Protein AF-A0A6M3IFC1-F1 (afdb_monomer_lite)

Foldseek 3Di:
DFDKDKWWDKDFCVLVVDPRPDIDTDIFIATQADPVPRHGWFDWDWDWDADPNDTHITTDGQGPVRDDDDRSNRVVRRVVVVVD

pLDDT: mean 93.25, std 8.3, range [51.91, 98.56]

Organism: NCBI:txid1070528

Secondary structure (DSSP, 8-state):
---EEEEEEEEEGGGGTS-S--EEEEEEEEESB-TTT-PBPPPPEEEEEEETTEEEEEEE---TT-----HHHHHHHHHHHH--

Radius of gyration: 13.09 Å; chains: 1; bounding box: 38×22×32 Å

Sequence (84 aa):
MTKRMVVTVMYRNNWFGGDGWTYYPKTIEIADNCPKCGQLRGKPYGYNFIEDGESFFVNRWDNPCGHIDYYKDVLMEAESLAVK

Structure (mmCIF, N/CA/C/O backbone):
data_AF-A0A6M3IFC1-F1
#
_entry.id   AF-A0A6M3IFC1-F1
#
loop_
_atom_site.group_PDB
_atom_site.id
_atom_site.type_symbol
_atom_site.label_atom_id
_atom_site.label_alt_id
_atom_site.label_comp_id
_atom_site.label_asym_id
_atom_site.label_entity_id
_atom_site.label_seq_id
_atom_site.pdbx_PDB_ins_code
_atom_site.Cartn_x
_atom_site.Cartn_y
_atom_site.Cartn_z
_atom_site.occupancy
_atom_site.B_iso_or_equiv
_atom_site.auth_seq_id
_atom_site.auth_comp_id
_atom_site.auth_asym_id
_atom_site.auth_atom_id
_atom_site.pdbx_PDB_model_num
ATOM 1 N N . MET A 1 1 ? -18.933 3.770 8.730 1.00 58.41 1 MET A N 1
ATOM 2 C CA . MET A 1 1 ? -18.171 4.062 7.499 1.00 58.41 1 MET A CA 1
ATOM 3 C C . MET A 1 1 ? -16.710 3.817 7.802 1.00 58.41 1 MET A C 1
ATOM 5 O O . MET A 1 1 ? -16.203 4.417 8.741 1.00 58.41 1 MET A O 1
ATOM 9 N N . THR A 1 2 ? -16.072 2.905 7.076 1.00 72.88 2 THR A N 1
ATOM 10 C CA . THR A 1 2 ? -14.627 2.681 7.171 1.00 72.88 2 THR A CA 1
ATOM 11 C C . THR A 1 2 ? -13.908 3.867 6.542 1.00 72.88 2 THR A C 1
ATOM 13 O O . THR A 1 2 ? -14.252 4.256 5.424 1.00 72.88 2 THR A O 1
ATOM 16 N N . LYS A 1 3 ? -12.971 4.483 7.264 1.00 92.94 3 LYS A N 1
ATOM 17 C CA . LYS A 1 3 ? -12.152 5.562 6.708 1.00 92.94 3 LYS A CA 1
ATOM 18 C C . LYS A 1 3 ? -11.081 4.954 5.804 1.00 92.94 3 LYS A C 1
ATOM 20 O O . LYS A 1 3 ? -10.780 3.765 5.883 1.00 92.94 3 LYS A O 1
ATOM 25 N N . ARG A 1 4 ? -10.544 5.771 4.902 1.00 95.12 4 ARG A N 1
ATOM 26 C CA . ARG A 1 4 ? -9.512 5.359 3.952 1.00 95.12 4 ARG A CA 1
ATOM 27 C C . ARG A 1 4 ? -8.208 6.089 4.228 1.00 95.12 4 ARG A C 1
ATOM 29 O O . ARG A 1 4 ? -8.216 7.211 4.734 1.00 95.12 4 ARG A O 1
ATOM 36 N N . MET A 1 5 ? -7.106 5.454 3.863 1.00 96.31 5 MET A N 1
ATOM 37 C CA . MET A 1 5 ? -5.768 6.030 3.858 1.00 96.31 5 MET A CA 1
ATOM 38 C C . MET A 1 5 ? -5.126 5.826 2.485 1.00 96.31 5 MET A C 1
ATOM 40 O O . MET A 1 5 ? -5.356 4.809 1.830 1.00 96.31 5 MET A O 1
ATOM 44 N N . VAL A 1 6 ? -4.329 6.804 2.059 1.00 97.75 6 VAL A N 1
ATOM 45 C CA . VAL A 1 6 ? -3.573 6.756 0.803 1.00 97.75 6 VAL A CA 1
ATOM 46 C C . VAL A 1 6 ? -2.157 6.293 1.109 1.00 97.75 6 VAL A C 1
ATOM 48 O O . VAL A 1 6 ? -1.507 6.850 1.997 1.00 97.75 6 VAL A O 1
ATOM 51 N N . VAL A 1 7 ? -1.679 5.290 0.377 1.00 98.25 7 VAL A N 1
ATOM 52 C CA . VAL A 1 7 ? -0.320 4.754 0.513 1.00 98.25 7 VAL A CA 1
ATOM 53 C C . VAL A 1 7 ? 0.295 4.475 -0.849 1.00 98.25 7 VAL A C 1
ATOM 55 O O . VAL A 1 7 ? -0.387 4.057 -1.779 1.00 98.25 7 VAL A O 1
ATOM 58 N N . THR A 1 8 ? 1.603 4.661 -0.960 1.00 98.50 8 THR A N 1
ATOM 59 C CA . THR A 1 8 ? 2.416 4.166 -2.070 1.00 98.50 8 THR A CA 1
ATOM 60 C C . THR A 1 8 ? 3.036 2.838 -1.662 1.00 98.50 8 THR A C 1
ATOM 62 O O . THR A 1 8 ? 3.797 2.784 -0.704 1.00 98.50 8 THR A O 1
ATOM 65 N N . VAL A 1 9 ? 2.741 1.755 -2.373 1.00 97.81 9 VAL A N 1
ATOM 66 C CA . VAL A 1 9 ? 3.358 0.438 -2.144 1.00 97.81 9 VAL A CA 1
ATOM 67 C C . VAL A 1 9 ? 4.088 -0.019 -3.391 1.00 97.81 9 VAL A C 1
ATOM 69 O O . VAL A 1 9 ? 3.795 0.446 -4.489 1.00 97.81 9 VAL A O 1
ATOM 72 N N . MET A 1 10 ? 5.038 -0.937 -3.243 1.00 96.56 10 MET A N 1
ATOM 73 C CA . MET A 1 10 ? 5.633 -1.562 -4.417 1.00 96.56 10 MET A CA 1
ATOM 74 C C . MET A 1 10 ? 4.581 -2.443 -5.088 1.00 96.56 10 MET A C 1
ATOM 76 O O . MET A 1 10 ? 3.900 -3.177 -4.384 1.00 96.56 10 MET A O 1
ATOM 80 N N . TYR A 1 11 ? 4.439 -2.377 -6.409 1.00 95.31 11 TYR A N 1
ATOM 81 C CA . TYR A 1 11 ? 3.747 -3.369 -7.230 1.00 95.31 11 TYR A CA 1
ATOM 82 C C . TYR A 1 11 ? 4.786 -4.274 -7.880 1.00 95.31 11 TYR A C 1
ATOM 84 O O . TYR A 1 11 ? 5.811 -3.789 -8.357 1.00 95.31 11 TYR A O 1
ATOM 92 N N . ARG A 1 12 ? 4.488 -5.572 -7.948 1.00 92.38 12 ARG A N 1
ATOM 93 C CA . ARG A 1 12 ? 5.223 -6.536 -8.763 1.00 92.38 12 ARG A CA 1
ATOM 94 C C . ARG A 1 12 ? 4.244 -7.505 -9.404 1.00 92.38 12 ARG A C 1
ATOM 96 O O . ARG A 1 12 ? 3.381 -8.071 -8.731 1.00 92.38 12 ARG A O 1
ATOM 103 N N . ASN A 1 13 ? 4.363 -7.703 -10.710 1.00 90.81 13 ASN A N 1
ATOM 104 C CA . ASN A 1 13 ? 3.415 -8.529 -11.457 1.00 90.81 13 ASN A CA 1
ATOM 105 C C . ASN A 1 13 ? 3.498 -10.033 -11.117 1.00 90.81 13 ASN A C 1
ATOM 107 O O . ASN A 1 13 ? 2.508 -10.735 -11.310 1.00 90.81 13 ASN A O 1
ATOM 111 N N . ASN A 1 14 ? 4.598 -10.541 -10.544 1.00 84.56 14 ASN A N 1
ATOM 112 C CA . ASN A 1 14 ? 4.672 -11.939 -10.079 1.00 84.56 14 ASN A CA 1
ATOM 113 C C . ASN A 1 14 ? 3.677 -12.270 -8.955 1.00 84.56 14 ASN A C 1
ATOM 115 O O . ASN A 1 14 ? 3.268 -13.422 -8.816 1.00 84.56 14 ASN A O 1
ATOM 119 N N . TRP A 1 15 ? 3.230 -11.284 -8.173 1.00 81.88 15 TRP A N 1
ATOM 120 C CA . TRP A 1 15 ? 2.250 -11.511 -7.110 1.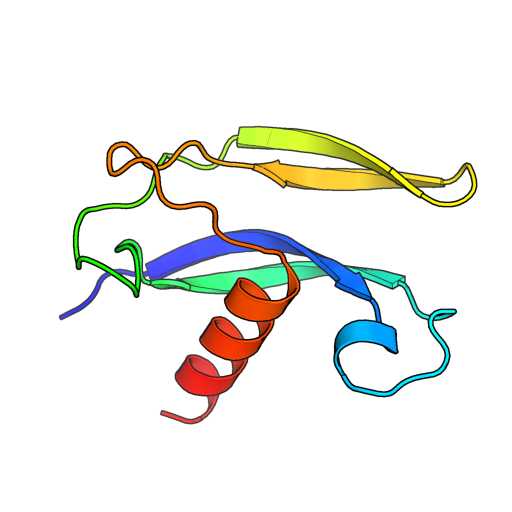00 81.88 15 TRP A CA 1
ATOM 121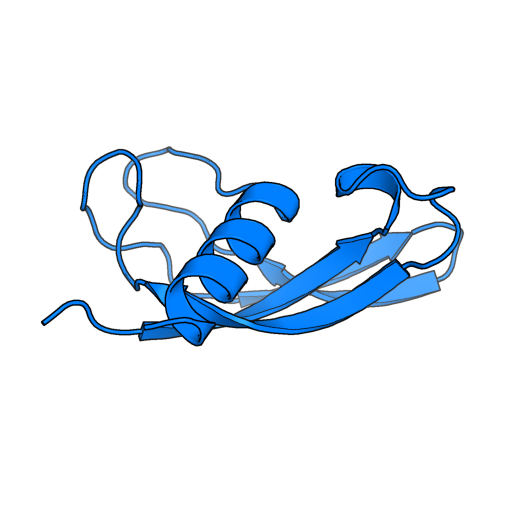 C C . TRP A 1 15 ? 0.865 -11.896 -7.642 1.00 81.88 15 TRP A C 1
ATOM 123 O O . TRP A 1 15 ? 0.092 -12.524 -6.908 1.00 81.88 15 TRP A O 1
ATOM 133 N N . PHE A 1 16 ? 0.599 -11.578 -8.912 1.00 79.12 16 PHE A N 1
ATOM 134 C CA . PHE A 1 16 ? -0.647 -11.828 -9.641 1.00 79.12 16 PHE A CA 1
ATOM 135 C C . PHE A 1 16 ? -0.466 -12.837 -10.789 1.00 79.12 16 PHE A C 1
ATOM 137 O O . PHE A 1 16 ? -1.254 -12.854 -11.729 1.00 79.12 16 PHE A O 1
ATOM 144 N N . GLY A 1 17 ? 0.572 -13.680 -10.727 1.00 79.69 17 GLY A N 1
ATOM 145 C CA . GLY A 1 17 ? 0.830 -14.713 -11.739 1.00 79.69 17 GLY A CA 1
ATOM 146 C C . GLY A 1 17 ? 1.543 -14.219 -13.003 1.00 79.69 17 GLY A C 1
ATOM 147 O O . GLY A 1 17 ? 1.572 -14.940 -13.996 1.00 79.69 17 GLY A O 1
ATOM 148 N N . GLY A 1 18 ? 2.106 -13.007 -12.982 1.00 84.06 18 GLY A N 1
ATOM 149 C CA . GLY A 1 18 ? 2.971 -12.479 -14.038 1.00 84.06 18 GLY A CA 1
ATOM 150 C C . GLY A 1 18 ? 4.420 -12.973 -13.951 1.00 84.06 18 GLY A C 1
ATOM 151 O O . GLY A 1 18 ? 4.792 -13.739 -13.065 1.00 84.06 18 GLY A O 1
ATOM 152 N N . ASP A 1 19 ? 5.253 -12.496 -14.873 1.00 85.94 19 ASP A N 1
ATOM 153 C CA . ASP A 1 19 ? 6.650 -12.926 -15.049 1.00 85.94 19 ASP A CA 1
ATOM 154 C C . ASP A 1 19 ? 7.649 -12.371 -14.011 1.00 85.94 19 ASP A C 1
ATOM 156 O O . ASP A 1 19 ? 8.768 -12.864 -13.907 1.00 85.94 19 ASP A O 1
ATOM 160 N N . GLY A 1 20 ? 7.252 -11.375 -13.214 1.00 81.69 20 GLY A N 1
ATOM 161 C CA . GLY A 1 20 ? 8.081 -10.754 -12.180 1.00 81.69 20 GLY A CA 1
ATOM 162 C C . GLY A 1 20 ? 8.965 -9.599 -12.638 1.00 81.69 20 GLY A C 1
ATOM 163 O O . GLY A 1 20 ? 9.626 -9.021 -11.770 1.00 81.69 20 GLY A O 1
ATOM 164 N N . TRP A 1 21 ? 8.953 -9.257 -13.930 1.00 87.62 21 TRP A N 1
ATOM 165 C CA . TRP A 1 21 ? 9.781 -8.202 -14.528 1.00 87.62 21 TRP A CA 1
ATOM 166 C C . TRP A 1 21 ? 9.147 -6.816 -14.461 1.00 87.62 21 TRP A C 1
ATOM 168 O O . TRP A 1 21 ? 9.843 -5.812 -14.551 1.00 87.62 21 TRP A O 1
ATOM 178 N N . THR A 1 22 ? 7.823 -6.738 -14.309 1.00 91.31 22 THR A N 1
ATOM 179 C CA . THR A 1 22 ? 7.141 -5.448 -14.164 1.00 91.31 22 THR A CA 1
ATOM 180 C C . THR A 1 22 ? 6.976 -5.125 -12.692 1.00 91.31 22 THR A C 1
ATOM 182 O O . THR A 1 22 ? 6.150 -5.734 -12.001 1.00 91.31 22 THR A O 1
ATOM 185 N N . TYR A 1 23 ? 7.727 -4.132 -12.233 1.00 93.56 23 TYR A N 1
ATOM 186 C CA . TYR A 1 23 ? 7.645 -3.618 -10.879 1.00 93.56 23 TYR A CA 1
ATOM 187 C C . TYR A 1 23 ? 7.716 -2.088 -10.873 1.00 93.56 23 TYR A C 1
ATOM 189 O O . TYR A 1 23 ? 8.427 -1.486 -11.669 1.00 93.56 23 TYR A O 1
ATOM 197 N N . TYR A 1 24 ? 6.916 -1.446 -10.022 1.00 95.44 24 TYR A N 1
ATOM 198 C CA . TYR A 1 24 ? 6.896 0.013 -9.867 1.00 95.44 24 TYR A CA 1
ATOM 199 C C . TYR A 1 24 ? 6.168 0.414 -8.574 1.00 95.44 24 TYR A C 1
ATOM 201 O O . TYR A 1 24 ? 5.307 -0.331 -8.101 1.00 95.44 24 TYR A O 1
ATOM 209 N N . PRO A 1 25 ? 6.450 1.590 -7.988 1.00 97.44 25 PRO A N 1
ATOM 210 C CA . PRO A 1 25 ? 5.662 2.122 -6.882 1.00 97.44 25 PRO A CA 1
ATOM 211 C C . PRO A 1 25 ? 4.265 2.531 -7.369 1.00 97.44 25 PRO A C 1
ATOM 213 O O . PRO A 1 25 ? 4.120 3.259 -8.350 1.00 97.44 25 PRO A O 1
ATOM 216 N N . LYS A 1 26 ? 3.222 2.086 -6.667 1.00 97.31 26 LYS A N 1
ATOM 217 C CA . LYS A 1 26 ? 1.815 2.358 -6.981 1.00 97.31 26 LYS A CA 1
ATOM 218 C C . LYS A 1 26 ? 1.131 3.023 -5.789 1.00 97.31 26 LYS A C 1
ATOM 220 O O . LYS A 1 26 ? 1.115 2.466 -4.693 1.00 97.31 26 LYS A O 1
ATOM 225 N N . THR A 1 27 ? 0.547 4.198 -6.012 1.00 98.25 27 THR A N 1
ATOM 226 C CA . THR A 1 27 ? -0.270 4.900 -5.010 1.00 98.25 27 THR A CA 1
ATOM 227 C C . THR A 1 27 ? -1.713 4.413 -5.069 1.00 98.25 27 THR A C 1
ATOM 229 O O . THR A 1 27 ? -2.315 4.397 -6.141 1.00 98.25 27 THR A O 1
ATOM 232 N N . ILE A 1 28 ? -2.252 4.002 -3.923 1.00 97.69 28 ILE A N 1
ATOM 233 C CA . ILE A 1 28 ? -3.559 3.352 -3.781 1.00 97.69 28 ILE A CA 1
ATOM 234 C C . ILE A 1 28 ? -4.285 3.824 -2.517 1.00 97.69 28 ILE A C 1
ATOM 236 O O . ILE A 1 28 ? -3.661 4.304 -1.569 1.00 97.69 28 ILE A O 1
ATOM 240 N N . GLU A 1 29 ? -5.607 3.654 -2.502 1.00 97.38 29 GLU A N 1
ATOM 241 C CA . GLU A 1 29 ? -6.446 3.822 -1.314 1.00 97.38 29 GLU A CA 1
ATOM 242 C C . GLU A 1 29 ? -6.771 2.468 -0.683 1.00 97.38 29 GLU A C 1
ATOM 244 O O . GLU A 1 29 ? -7.188 1.539 -1.375 1.00 97.38 29 GLU A O 1
ATOM 249 N N . ILE A 1 30 ? -6.641 2.386 0.640 1.00 97.50 30 ILE A N 1
ATOM 250 C CA . ILE A 1 30 ? -7.008 1.218 1.451 1.00 97.50 30 ILE A CA 1
ATOM 251 C C . ILE A 1 30 ? -7.787 1.646 2.694 1.00 97.50 30 ILE A C 1
ATOM 253 O O . ILE A 1 30 ? -7.845 2.837 3.011 1.00 97.50 30 ILE A O 1
ATOM 257 N N . ALA A 1 31 ? -8.382 0.700 3.417 1.00 97.12 31 ALA A N 1
ATOM 258 C CA . ALA A 1 31 ? -9.017 0.984 4.698 1.00 97.12 31 ALA A CA 1
ATOM 259 C C . ALA A 1 31 ? -7.986 1.438 5.747 1.00 97.12 31 ALA A C 1
ATOM 261 O O . ALA A 1 31 ? -6.857 0.950 5.781 1.00 97.12 31 ALA A O 1
ATOM 262 N N . ASP A 1 32 ? -8.373 2.334 6.654 1.00 97.31 32 ASP A N 1
ATOM 263 C CA . ASP A 1 32 ? -7.511 2.748 7.771 1.00 97.31 32 ASP A CA 1
ATOM 264 C C . ASP A 1 32 ? -7.488 1.740 8.932 1.00 97.31 32 ASP A C 1
ATOM 266 O O . ASP A 1 32 ? -6.773 1.939 9.914 1.00 97.31 32 ASP A O 1
ATOM 270 N N . ASN A 1 33 ? -8.233 0.640 8.821 1.00 97.19 33 ASN A N 1
ATOM 271 C CA . ASN A 1 33 ? -8.234 -0.466 9.767 1.00 97.19 33 ASN A CA 1
ATOM 272 C C . ASN A 1 33 ? -7.568 -1.723 9.192 1.00 97.19 33 ASN A C 1
ATOM 274 O O . ASN A 1 33 ? -7.636 -2.007 8.001 1.00 97.19 33 ASN A O 1
ATOM 278 N N . CYS A 1 34 ? -6.973 -2.527 10.068 1.00 96.81 34 CYS A N 1
ATOM 279 C CA . CYS A 1 34 ? -6.423 -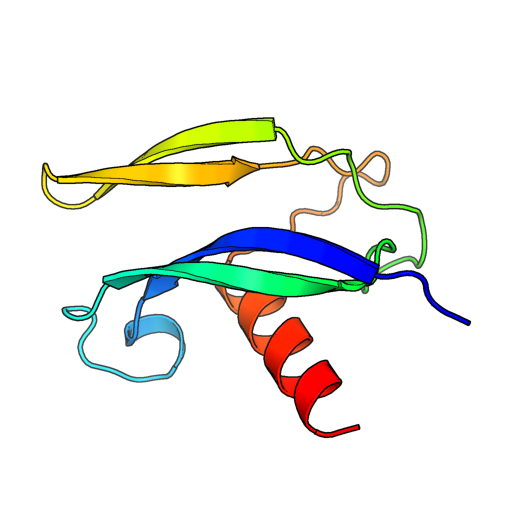3.828 9.738 1.00 96.81 34 CYS A CA 1
ATOM 280 C C . CYS A 1 34 ? -7.557 -4.776 9.298 1.00 96.81 34 CYS A C 1
ATOM 282 O O . CYS A 1 34 ? -8.523 -4.947 10.053 1.00 96.81 34 CYS A O 1
ATOM 284 N N . PRO A 1 35 ? -7.449 -5.454 8.140 1.00 95.19 35 PRO A N 1
ATOM 285 C CA . PRO A 1 35 ? -8.478 -6.370 7.648 1.00 95.19 35 PRO A CA 1
ATOM 286 C C . PRO A 1 35 ? -8.586 -7.646 8.492 1.00 95.19 35 PRO A C 1
ATOM 288 O O . PRO A 1 35 ? -9.593 -8.341 8.419 1.00 95.19 35 PRO A O 1
ATO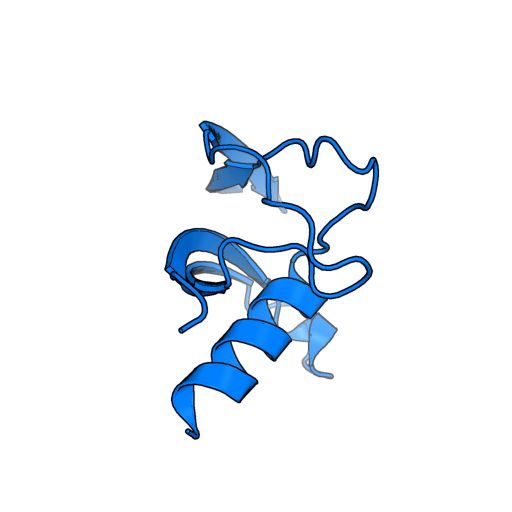M 291 N N . LYS A 1 36 ? -7.569 -7.954 9.312 1.00 95.88 36 LYS A N 1
ATOM 292 C CA . LYS A 1 36 ? -7.533 -9.157 10.160 1.00 95.88 36 LYS A CA 1
ATOM 293 C C . LYS A 1 36 ? -8.248 -8.978 11.501 1.00 95.88 36 LYS A C 1
ATOM 295 O O . LYS A 1 36 ? -8.848 -9.926 11.989 1.00 95.88 36 LYS A O 1
ATOM 300 N N . CYS A 1 37 ? -8.169 -7.797 12.118 1.00 96.81 37 CYS A N 1
ATOM 301 C CA . CYS A 1 37 ? -8.698 -7.573 13.475 1.00 96.81 37 CYS A CA 1
ATOM 302 C C . CYS A 1 37 ? -9.521 -6.290 13.656 1.00 96.81 37 CYS A C 1
ATOM 304 O O . CYS A 1 37 ? -10.037 -6.055 14.745 1.00 96.81 37 CYS A O 1
ATOM 306 N N . GLY A 1 38 ? -9.630 -5.438 12.635 1.00 96.06 38 GLY A N 1
ATOM 307 C CA . GLY A 1 38 ? -10.430 -4.211 12.683 1.00 96.06 38 GLY A CA 1
ATOM 308 C C . GLY A 1 38 ? -9.819 -3.043 13.466 1.00 96.06 38 GLY A C 1
ATOM 309 O O . GLY A 1 38 ? -10.395 -1.960 13.457 1.00 96.06 38 GLY A O 1
ATOM 310 N N . GLN A 1 39 ? -8.663 -3.213 14.118 1.00 96.69 39 GLN A N 1
ATOM 311 C CA . GLN A 1 39 ? -7.956 -2.100 14.768 1.00 96.69 39 GLN A CA 1
ATOM 312 C C . GLN A 1 39 ? -7.365 -1.137 13.737 1.00 96.69 39 GLN A C 1
ATOM 314 O O . GLN A 1 39 ? -7.056 -1.550 12.624 1.00 96.69 39 GLN A O 1
ATOM 319 N N . LEU A 1 40 ? -7.156 0.127 14.113 1.00 97.44 40 LEU A N 1
ATOM 320 C CA . LEU A 1 40 ? -6.517 1.109 13.236 1.00 97.44 40 LEU A CA 1
ATOM 321 C C . LEU A 1 40 ? -5.108 0.663 12.827 1.00 97.44 40 LEU A C 1
ATOM 323 O O . LEU A 1 40 ? -4.338 0.146 13.643 1.00 97.44 40 LEU A O 1
ATOM 327 N N . ARG A 1 41 ? -4.779 0.885 11.555 1.00 98.00 41 ARG A N 1
ATOM 328 C CA . ARG A 1 41 ? -3.429 0.724 11.023 1.00 98.00 41 ARG A CA 1
ATOM 329 C C . ARG A 1 41 ? -2.495 1.799 11.572 1.00 98.00 41 ARG A C 1
ATOM 331 O O . ARG A 1 41 ? -2.920 2.847 12.067 1.00 98.00 41 ARG A O 1
ATOM 338 N N . GLY A 1 42 ? -1.200 1.521 11.474 1.00 97.62 42 GLY A N 1
ATOM 339 C CA . GLY A 1 42 ? -0.159 2.505 11.756 1.00 97.62 42 GLY A CA 1
ATOM 340 C C . GLY A 1 42 ? -0.215 3.702 10.803 1.00 97.62 42 GLY A C 1
ATOM 341 O O . GLY A 1 42 ? -0.788 3.636 9.715 1.00 97.62 42 GLY A O 1
ATOM 342 N N . LYS A 1 43 ? 0.424 4.810 11.191 1.00 97.62 43 LYS A N 1
ATOM 343 C CA . LYS A 1 43 ? 0.585 5.962 10.295 1.00 97.62 43 LYS A CA 1
ATOM 344 C C . LYS A 1 43 ? 1.648 5.656 9.230 1.00 97.62 43 LYS A C 1
ATOM 346 O O . LYS A 1 43 ? 2.745 5.244 9.611 1.00 97.62 43 LYS A O 1
ATOM 351 N N . PRO A 1 44 ? 1.373 5.902 7.936 1.00 98.06 44 PRO A N 1
ATOM 352 C CA . PRO A 1 44 ? 2.372 5.773 6.885 1.00 98.06 44 PRO A CA 1
ATOM 353 C C . PRO A 1 44 ? 3.565 6.700 7.095 1.00 98.06 44 PRO A C 1
ATOM 355 O O . PRO A 1 44 ? 3.399 7.882 7.401 1.00 98.06 44 PRO A O 1
ATOM 358 N N . TYR A 1 45 ? 4.758 6.177 6.850 1.00 98.19 45 TYR A N 1
ATOM 359 C CA . TYR A 1 45 ? 6.000 6.930 6.737 1.00 98.19 45 TYR A CA 1
ATOM 360 C C . TYR A 1 45 ? 6.750 6.528 5.465 1.00 98.19 45 TYR A C 1
ATOM 362 O O . TYR A 1 45 ? 6.528 5.455 4.903 1.00 98.19 45 TYR A O 1
ATOM 370 N N . GLY A 1 46 ? 7.602 7.426 4.969 1.00 98.00 46 GLY A N 1
ATOM 371 C CA . GLY A 1 46 ? 8.402 7.198 3.767 1.00 98.00 46 GLY A CA 1
ATOM 372 C C . GLY A 1 46 ? 9.522 6.186 3.994 1.00 98.00 46 GLY A C 1
ATOM 373 O O . GLY A 1 46 ? 10.167 6.188 5.042 1.00 98.00 46 GLY A O 1
ATOM 374 N N . TYR A 1 47 ? 9.772 5.346 2.998 1.00 97.75 47 TYR A N 1
ATOM 375 C CA . TYR A 1 47 ? 10.830 4.349 3.002 1.00 97.75 47 TYR A CA 1
ATOM 376 C C . TYR A 1 47 ? 11.457 4.229 1.611 1.00 97.75 47 TYR A C 1
ATOM 378 O O . TYR A 1 47 ? 10.753 4.201 0.601 1.00 97.75 47 TYR A O 1
ATOM 386 N N . ASN A 1 48 ? 12.787 4.145 1.568 1.00 97.25 48 ASN A N 1
ATOM 387 C CA . ASN A 1 48 ? 13.531 3.884 0.343 1.00 97.25 48 ASN A CA 1
ATOM 388 C C . ASN A 1 48 ? 13.670 2.369 0.145 1.00 97.25 48 ASN A C 1
ATOM 390 O O . ASN A 1 48 ? 14.348 1.701 0.925 1.00 97.25 48 ASN A O 1
ATOM 394 N N . PHE A 1 49 ? 12.986 1.838 -0.862 1.00 95.25 49 PHE A N 1
ATOM 395 C CA . PHE A 1 49 ? 12.999 0.429 -1.230 1.00 95.25 49 PHE A CA 1
ATOM 396 C C . PHE A 1 49 ? 13.936 0.216 -2.418 1.00 95.25 49 PHE A C 1
ATOM 398 O O . PHE A 1 49 ? 13.832 0.934 -3.409 1.00 95.25 49 PHE A O 1
ATOM 405 N N . ILE A 1 50 ? 14.843 -0.753 -2.307 1.00 94.56 50 ILE A N 1
ATOM 406 C CA . ILE A 1 50 ? 15.813 -1.081 -3.353 1.00 94.56 50 ILE A CA 1
ATOM 407 C C . ILE A 1 50 ? 15.457 -2.453 -3.927 1.00 94.56 50 ILE A C 1
ATOM 409 O O . ILE A 1 50 ? 15.414 -3.423 -3.172 1.00 94.56 50 ILE A O 1
ATOM 413 N N . GLU A 1 51 ? 15.241 -2.523 -5.239 1.00 89.94 51 GLU A N 1
ATOM 414 C CA . GLU A 1 51 ? 14.985 -3.756 -6.000 1.00 89.94 51 GLU A CA 1
ATOM 415 C C . GLU A 1 51 ? 15.842 -3.702 -7.267 1.00 89.94 51 GLU A C 1
ATOM 417 O O . GLU A 1 51 ? 15.845 -2.687 -7.957 1.00 89.94 51 GLU A O 1
ATOM 422 N N . ASP A 1 52 ? 16.615 -4.756 -7.537 1.00 90.00 52 ASP A N 1
ATOM 423 C CA . ASP A 1 52 ? 17.456 -4.883 -8.740 1.00 90.00 52 ASP A CA 1
ATOM 424 C C . ASP A 1 52 ? 18.377 -3.674 -9.030 1.00 90.00 52 ASP A C 1
ATOM 426 O O . ASP A 1 52 ? 18.707 -3.354 -10.169 1.00 90.00 52 ASP A O 1
ATOM 430 N N . GLY A 1 53 ? 18.846 -3.011 -7.966 1.00 93.50 53 GLY A N 1
ATOM 431 C CA . GLY A 1 53 ? 19.730 -1.841 -8.043 1.00 93.50 53 GLY A CA 1
ATOM 432 C C . GLY A 1 53 ? 19.007 -0.513 -8.284 1.00 93.50 53 GLY A C 1
ATOM 433 O O . GLY A 1 53 ? 19.636 0.543 -8.201 1.00 93.50 53 GLY A O 1
ATOM 434 N N . GLU A 1 54 ? 17.696 -0.542 -8.514 1.00 94.19 54 GLU A N 1
ATOM 435 C CA . GLU A 1 54 ? 16.847 0.640 -8.600 1.00 94.19 54 GLU A CA 1
ATOM 436 C C . GLU A 1 54 ? 16.309 1.030 -7.221 1.00 94.19 54 GLU A C 1
ATOM 438 O O . GLU A 1 54 ? 16.103 0.192 -6.344 1.00 94.19 54 GLU A O 1
ATOM 443 N N . SER A 1 55 ? 16.087 2.329 -7.022 1.00 96.56 55 SER A N 1
ATOM 444 C CA . SER A 1 55 ? 15.624 2.895 -5.757 1.00 96.56 55 SER A CA 1
ATOM 445 C C . SER A 1 55 ? 14.249 3.529 -5.929 1.00 96.56 55 SER A C 1
ATOM 447 O O . SER A 1 55 ? 14.052 4.408 -6.769 1.00 96.56 55 SER A O 1
ATOM 449 N N . PHE A 1 56 ? 13.302 3.104 -5.097 1.00 97.19 56 PHE A N 1
ATOM 450 C CA . PHE A 1 56 ? 11.911 3.534 -5.119 1.00 97.19 56 PHE A CA 1
ATOM 451 C C . PHE A 1 56 ? 11.507 4.137 -3.779 1.00 97.19 56 PHE A C 1
ATOM 453 O O . PHE A 1 56 ? 11.920 3.681 -2.712 1.00 97.19 56 PHE A O 1
ATOM 460 N N . PHE A 1 57 ? 10.645 5.149 -3.819 1.00 97.75 57 PHE A N 1
ATOM 461 C CA . PHE A 1 57 ? 10.018 5.687 -2.619 1.00 97.75 57 PHE A CA 1
ATOM 462 C C . PHE A 1 57 ? 8.654 5.026 -2.406 1.00 97.75 57 PHE A C 1
ATOM 464 O O . PHE A 1 57 ? 7.771 5.118 -3.258 1.00 97.75 57 PHE A O 1
ATOM 471 N N . VAL A 1 58 ? 8.488 4.365 -1.263 1.00 98.38 58 VAL A N 1
ATOM 472 C CA . VAL A 1 58 ? 7.247 3.692 -0.856 1.00 98.38 58 VAL A CA 1
ATOM 473 C C . VAL A 1 58 ? 6.887 4.077 0.575 1.00 98.38 58 VAL A C 1
ATOM 475 O O . VAL A 1 58 ? 7.678 4.680 1.299 1.00 98.38 58 VAL A O 1
ATOM 478 N N . ASN A 1 59 ? 5.687 3.716 1.009 1.00 98.56 59 ASN A N 1
ATOM 479 C CA . ASN A 1 59 ? 5.260 3.832 2.387 1.00 98.56 59 ASN A CA 1
ATOM 480 C C . ASN A 1 59 ? 5.438 2.520 3.150 1.00 98.56 59 ASN A C 1
ATOM 482 O O . ASN A 1 59 ? 5.252 1.423 2.618 1.00 98.56 59 ASN A O 1
ATOM 486 N N . ARG A 1 60 ? 5.758 2.665 4.434 1.00 97.94 60 ARG A N 1
ATOM 487 C CA . ARG A 1 60 ? 5.663 1.629 5.464 1.00 97.94 60 ARG A CA 1
ATOM 488 C C . ARG A 1 60 ? 4.825 2.152 6.620 1.00 97.94 60 ARG A C 1
ATOM 490 O O . ARG A 1 60 ? 4.644 3.358 6.759 1.00 97.94 60 ARG A O 1
ATOM 497 N N . TRP A 1 61 ? 4.302 1.246 7.427 1.00 98.00 61 TRP A N 1
ATOM 498 C CA . TRP A 1 61 ? 3.603 1.570 8.660 1.00 98.00 61 TRP A CA 1
ATOM 499 C C . TRP A 1 61 ? 3.707 0.387 9.613 1.00 98.00 61 TRP A C 1
ATOM 501 O O . TRP A 1 61 ? 3.785 -0.764 9.186 1.00 98.00 61 TRP A O 1
ATOM 511 N N . ASP A 1 62 ? 3.674 0.687 10.904 1.00 98.06 62 ASP A N 1
ATOM 512 C CA . ASP A 1 62 ? 3.717 -0.318 11.956 1.00 98.06 62 ASP A CA 1
ATOM 513 C C . ASP A 1 62 ? 2.340 -0.403 12.603 1.00 98.06 62 ASP A C 1
ATOM 515 O O . ASP A 1 62 ? 1.873 0.530 13.262 1.00 98.06 62 ASP A O 1
ATOM 519 N N . ASN A 1 63 ? 1.649 -1.515 12.361 1.00 97.94 63 ASN A N 1
ATOM 520 C CA . ASN A 1 63 ? 0.321 -1.745 12.908 1.00 97.94 63 ASN A CA 1
ATOM 521 C C . ASN A 1 63 ? 0.410 -2.013 14.420 1.00 97.94 63 ASN A C 1
ATOM 523 O O . ASN A 1 63 ? 1.037 -3.001 14.807 1.00 97.94 63 ASN A O 1
ATOM 527 N N . PRO A 1 64 ? -0.285 -1.239 15.281 1.00 97.88 64 PRO A N 1
ATOM 528 C CA . PRO A 1 64 ? -0.284 -1.471 16.730 1.00 97.88 64 PRO A CA 1
ATOM 529 C C . PRO A 1 64 ? -0.774 -2.869 17.128 1.00 97.88 64 PRO A C 1
ATOM 531 O O . PRO A 1 64 ? -0.372 -3.403 18.155 1.00 97.88 64 PRO A O 1
ATOM 534 N N . CYS A 1 65 ? -1.624 -3.479 16.295 1.00 97.88 65 CYS A N 1
ATOM 535 C CA . CYS A 1 65 ? -2.118 -4.839 16.495 1.00 97.88 65 CYS A CA 1
ATOM 536 C C . CYS A 1 65 ? -1.086 -5.944 16.195 1.00 97.88 65 CYS A C 1
ATOM 538 O O . CYS A 1 65 ? -1.393 -7.116 16.393 1.00 97.88 65 CYS A O 1
ATOM 540 N N . GLY A 1 66 ? 0.101 -5.602 15.682 1.00 97.94 66 GLY A N 1
ATOM 541 C CA . GLY A 1 66 ? 1.179 -6.546 15.369 1.00 97.94 66 GLY A CA 1
ATOM 542 C C . GLY A 1 66 ? 1.027 -7.310 14.048 1.00 97.94 66 GLY A C 1
ATOM 543 O O . GLY A 1 66 ? 1.944 -8.024 13.648 1.00 97.94 66 GLY A O 1
ATOM 544 N N . HIS A 1 67 ? -0.093 -7.170 13.333 1.00 98.06 67 HIS A N 1
ATOM 545 C CA . HIS A 1 67 ? -0.256 -7.790 12.017 1.00 98.06 67 HIS A CA 1
ATOM 546 C C . HIS A 1 67 ? 0.538 -7.061 10.932 1.00 98.06 67 HIS A C 1
ATOM 548 O O . HIS A 1 67 ? 0.459 -5.842 10.805 1.00 98.06 67 HIS A O 1
ATOM 554 N N . ILE A 1 68 ? 1.219 -7.829 10.084 1.00 98.00 68 ILE A N 1
ATOM 555 C CA . ILE A 1 68 ? 1.927 -7.317 8.909 1.00 98.00 68 ILE A CA 1
ATOM 556 C C . ILE A 1 68 ? 0.958 -7.223 7.726 1.00 98.00 68 ILE A C 1
ATOM 558 O O . ILE A 1 68 ? 0.222 -8.177 7.446 1.00 98.00 68 ILE A O 1
ATOM 562 N N . ASP A 1 69 ? 0.991 -6.079 7.043 1.00 97.50 69 ASP A N 1
ATOM 563 C CA . ASP A 1 69 ? 0.361 -5.865 5.743 1.00 97.50 69 ASP A CA 1
ATOM 564 C C . ASP A 1 69 ? 1.409 -6.096 4.640 1.00 97.50 69 ASP A C 1
ATOM 566 O O . ASP A 1 69 ? 2.362 -5.328 4.497 1.00 97.50 69 ASP A O 1
ATOM 570 N N . TYR A 1 70 ? 1.257 -7.170 3.864 1.00 96.56 70 TYR A N 1
ATOM 571 C CA . TYR A 1 70 ? 2.129 -7.441 2.719 1.00 96.56 70 TYR A CA 1
ATOM 572 C C . TYR A 1 70 ? 1.664 -6.654 1.493 1.00 96.56 70 TYR A C 1
ATOM 574 O O . TYR A 1 70 ? 0.465 -6.521 1.264 1.00 96.56 70 TYR A O 1
ATOM 582 N N . TYR A 1 71 ? 2.596 -6.196 0.648 1.00 95.75 71 TYR A N 1
ATOM 583 C CA . TYR A 1 71 ? 2.264 -5.404 -0.545 1.00 95.75 71 TYR A CA 1
ATOM 584 C C . TYR A 1 71 ? 1.190 -6.049 -1.431 1.00 95.75 71 TYR A C 1
ATOM 586 O O . TYR A 1 71 ? 0.256 -5.366 -1.846 1.00 95.75 71 TYR A O 1
ATOM 594 N N . LYS A 1 72 ? 1.265 -7.368 -1.654 1.00 95.25 72 LYS A N 1
ATOM 595 C CA . LYS A 1 72 ? 0.246 -8.124 -2.396 1.00 95.25 72 LYS A CA 1
ATOM 596 C C . LYS A 1 72 ? -1.154 -7.977 -1.787 1.00 95.25 72 LYS A C 1
ATOM 598 O O . LYS A 1 72 ? -2.104 -7.721 -2.518 1.00 95.25 72 LYS A O 1
ATOM 603 N N . ASP A 1 73 ? -1.279 -8.125 -0.471 1.00 95.94 73 ASP A N 1
ATOM 604 C CA . ASP A 1 73 ? -2.570 -8.069 0.225 1.00 95.94 73 ASP A CA 1
ATOM 605 C C . ASP A 1 73 ? -3.164 -6.661 0.179 1.00 95.94 73 ASP A C 1
ATOM 607 O O . ASP A 1 73 ? -4.355 -6.500 -0.075 1.00 95.94 73 ASP A O 1
ATOM 611 N N . VAL A 1 74 ? -2.319 -5.641 0.341 1.00 96.94 74 VAL A N 1
ATOM 612 C CA . VAL A 1 74 ? -2.717 -4.229 0.251 1.00 96.94 74 VAL A CA 1
ATOM 613 C C . VAL A 1 74 ? -3.201 -3.882 -1.162 1.00 96.94 74 VAL A C 1
ATOM 615 O O . VAL A 1 74 ? -4.196 -3.178 -1.326 1.00 96.94 74 VAL A O 1
ATOM 618 N N . LEU A 1 75 ? -2.534 -4.402 -2.195 1.00 96.88 75 LEU A N 1
ATOM 619 C CA . LEU A 1 75 ? -2.952 -4.216 -3.586 1.00 96.88 75 LEU A CA 1
ATOM 620 C C . LEU A 1 75 ? -4.291 -4.907 -3.880 1.00 96.88 75 LEU A C 1
ATOM 622 O O . LEU A 1 75 ? -5.162 -4.285 -4.485 1.00 96.88 75 LEU A O 1
ATOM 626 N N . MET A 1 76 ? -4.482 -6.146 -3.413 1.00 95.00 76 MET A N 1
ATOM 627 C CA . MET A 1 76 ? -5.763 -6.858 -3.543 1.00 95.00 76 MET A CA 1
ATOM 628 C C . MET A 1 76 ? -6.895 -6.141 -2.791 1.00 95.00 76 MET A C 1
ATOM 630 O O . MET A 1 76 ? -8.017 -6.050 -3.290 1.00 95.00 76 MET A O 1
ATOM 634 N N . GLU A 1 77 ? -6.612 -5.605 -1.601 1.00 96.12 77 GLU A N 1
ATOM 635 C CA . GLU A 1 77 ? -7.567 -4.799 -0.841 1.00 96.12 77 GLU A CA 1
ATOM 636 C C . GLU A 1 77 ? -8.007 -3.572 -1.645 1.00 96.12 77 GLU A C 1
ATOM 638 O O . GLU A 1 77 ? -9.209 -3.358 -1.812 1.00 96.12 77 GLU A O 1
ATOM 643 N N . ALA A 1 78 ? -7.057 -2.808 -2.192 1.00 95.88 78 ALA A N 1
ATOM 644 C CA . ALA A 1 78 ? -7.357 -1.631 -3.003 1.00 95.88 78 ALA A CA 1
ATOM 645 C C . ALA A 1 78 ? -8.215 -1.971 -4.233 1.00 95.88 78 ALA A C 1
ATOM 647 O O . ALA A 1 78 ? -9.181 -1.264 -4.524 1.00 95.88 78 ALA A O 1
ATOM 648 N N . GLU A 1 79 ? -7.924 -3.078 -4.923 1.00 93.31 79 GLU A N 1
ATOM 649 C CA . GLU A 1 79 ? -8.751 -3.561 -6.039 1.00 93.31 79 GLU A CA 1
ATOM 650 C C . GLU A 1 79 ? -10.180 -3.887 -5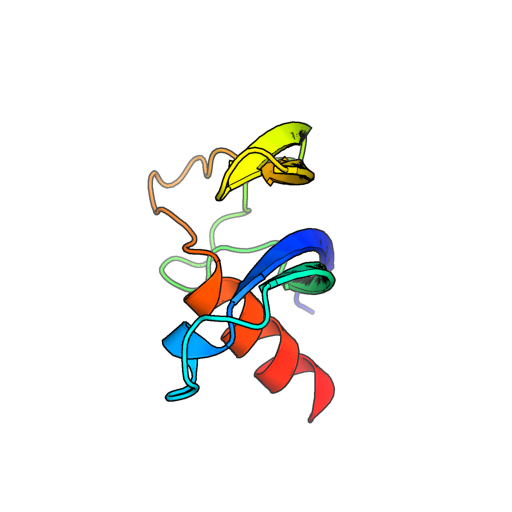.586 1.00 93.31 79 GLU A C 1
ATOM 652 O O . GLU A 1 79 ? -11.145 -3.460 -6.221 1.00 93.31 79 GLU A O 1
ATOM 657 N N . SER A 1 80 ? -10.340 -4.559 -4.442 1.00 91.94 80 SER A N 1
ATOM 658 C CA . SER A 1 80 ? -11.663 -4.886 -3.890 1.00 91.94 80 SER A CA 1
ATOM 659 C C . SER A 1 80 ? -12.491 -3.653 -3.499 1.00 91.94 80 SER A C 1
ATOM 661 O O . SER A 1 80 ? -13.724 -3.708 -3.496 1.00 91.94 80 SER A O 1
ATOM 663 N N . LEU A 1 81 ? -11.824 -2.542 -3.167 1.00 89.31 81 LEU A N 1
ATOM 664 C CA . LEU A 1 81 ? -12.449 -1.271 -2.797 1.00 89.31 81 LEU A CA 1
ATOM 665 C C . LEU A 1 81 ? -12.778 -0.388 -4.004 1.00 89.31 81 LEU A C 1
ATOM 667 O O . LEU A 1 81 ? -13.652 0.465 -3.882 1.00 89.31 81 LEU A O 1
ATOM 671 N N . ALA A 1 82 ? -12.103 -0.578 -5.139 1.00 83.44 82 ALA A N 1
ATOM 672 C CA . ALA A 1 82 ? -12.350 0.173 -6.371 1.00 83.44 82 ALA A CA 1
ATOM 673 C C . ALA A 1 82 ? -13.586 -0.320 -7.147 1.00 83.44 82 ALA A C 1
ATOM 675 O O . ALA A 1 82 ? -14.137 0.417 -7.959 1.00 83.44 82 ALA A O 1
ATOM 676 N N . VAL A 1 83 ? -14.017 -1.564 -6.910 1.00 71.25 83 VAL A N 1
ATOM 677 C CA . VAL A 1 83 ? -15.175 -2.198 -7.575 1.00 71.25 83 VAL A CA 1
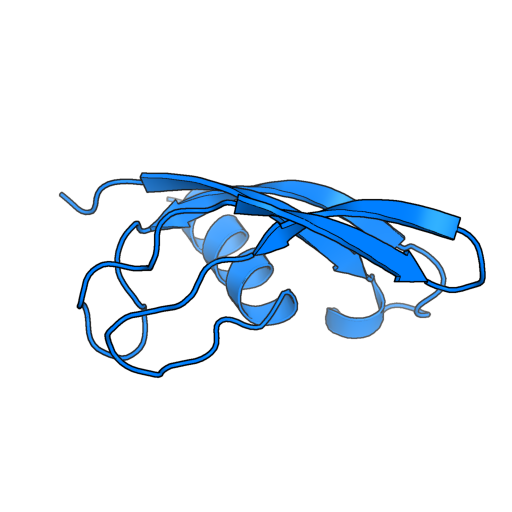ATOM 678 C C . VAL A 1 83 ? -16.502 -1.919 -6.840 1.00 71.25 83 VAL A C 1
ATOM 680 O O . VAL A 1 83 ? -17.571 -2.250 -7.351 1.00 71.25 83 VAL A O 1
ATOM 683 N N . LYS A 1 84 ? -16.454 -1.310 -5.649 1.00 51.91 84 LYS A N 1
ATOM 684 C CA . LYS A 1 84 ? -17.620 -0.964 -4.818 1.00 51.91 84 LYS A CA 1
ATOM 685 C C . LYS A 1 84 ? -17.923 0.525 -4.861 1.00 51.91 84 LYS A C 1
ATOM 687 O O . LYS A 1 84 ? -19.128 0.849 -4.878 1.00 51.91 84 LYS A O 1
#